Protein AF-A0AAW1UHU2-F1 (afdb_monomer)

Secondary structure (DSSP, 8-state):
--THHHHHHHHHHHHHT-HHHHHHHHTS------PPPPP----HHHHHHHHSS-HHHHHHHHHHH-PPP--TTTPPPHHHHHHHHHHHHHS---HHHHHHHHT--HHHHHHHHHSSS--EEEEEEE-TTS-EEEEEEEEETTS-HHHHHHT-HHHHHHT-

pLDDT: mean 70.62, std 12.36, range [39.56, 88.06]

Radius of gyration: 25.82 Å; Cα contacts (8 Å, |Δi|>4): 142; chains: 1; bounding box: 53×72×47 Å

Mean predicted aligned error: 16.35 Å

Nearest PDB structures (foldseek):
  5jbr-assembly1_B  TM=4.556E-01  e=3.432E-01  Beutenbergia cavernae DSM 12333
  6t1f-assembly2_D  TM=7.755E-01  e=2.979E+00  Caulobacter vibrioides NA1000
  4ds4-assembly1_A  TM=5.251E-01  e=2.343E+00  Geobacillus kaustophilus HTA426
  1e0e-assembly1_B  TM=7.636E-01  e=6.122E+00  Human immunodeficiency virus type 2 (ISOLATE ROD)

Foldseek 3Di:
DPVVPVVVVVVVVVVVPDPVVVVVVVPPPPPPDDDAFDFPDCDQVCCCVQLVDGPVVLVVCLVPQHDADDCPPNDQGSSNLSSLQSNCVVDVDQLCVSCVNGRHDSVSSVCSNLPRDQDWDKDWDADPVRHTPDIDRPHGPVDDVVNVLVPDPVVVVVVD

Structure (mmCIF, N/CA/C/O backbone):
data_AF-A0AAW1UHU2-F1
#
_entry.id   AF-A0AAW1UHU2-F1
#
loop_
_atom_site.group_PDB
_atom_site.id
_atom_site.type_symbol
_atom_site.label_atom_id
_atom_site.label_alt_id
_atom_site.label_comp_id
_atom_site.label_asym_id
_atom_site.label_entity_id
_atom_site.label_seq_id
_atom_site.pdbx_PDB_ins_code
_atom_site.Cartn_x
_atom_site.Cartn_y
_atom_site.Cartn_z
_atom_site.occupancy
_atom_site.B_iso_or_equiv
_atom_site.auth_seq_id
_atom_site.auth_comp_id
_atom_site.auth_asym_id
_atom_site.auth_atom_id
_atom_site.pdbx_PDB_model_num
ATOM 1 N N . MET A 1 1 ? 29.356 -55.570 1.884 1.00 47.16 1 MET A N 1
ATOM 2 C CA . MET A 1 1 ? 28.662 -54.279 1.672 1.00 47.16 1 MET A CA 1
ATOM 3 C C . MET A 1 1 ? 28.225 -54.099 0.204 1.00 47.16 1 MET A C 1
ATOM 5 O O . MET A 1 1 ? 28.347 -53.013 -0.331 1.00 47.16 1 MET A O 1
ATOM 9 N N . VAL A 1 2 ? 27.729 -55.156 -0.465 1.00 50.19 2 VAL A N 1
ATOM 10 C CA . VAL A 1 2 ? 27.408 -55.129 -1.918 1.00 50.19 2 VAL A CA 1
ATOM 11 C C . VAL A 1 2 ? 25.948 -55.527 -2.211 1.00 50.19 2 VAL A C 1
ATOM 13 O O . VAL A 1 2 ? 25.453 -55.308 -3.306 1.00 50.19 2 VAL A O 1
ATOM 16 N N . TRP A 1 3 ? 25.202 -56.015 -1.215 1.00 39.56 3 TRP A N 1
ATOM 17 C CA . TRP A 1 3 ? 23.816 -56.466 -1.405 1.00 39.56 3 TRP A CA 1
ATOM 18 C C . TRP A 1 3 ? 22.757 -55.352 -1.329 1.00 39.56 3 TRP A C 1
ATOM 20 O O . TRP A 1 3 ? 21.662 -55.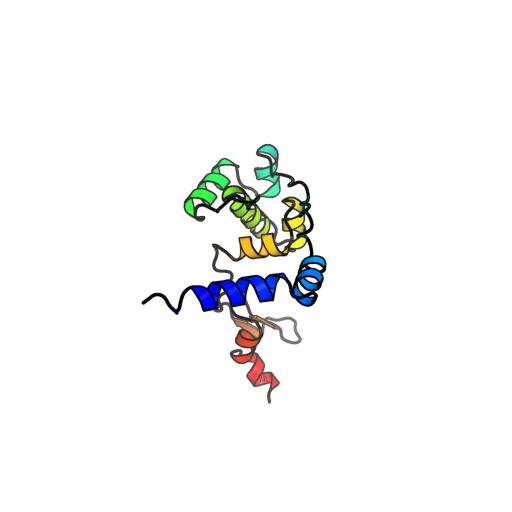539 -1.828 1.00 39.56 3 TRP A O 1
ATOM 30 N N . GLY A 1 4 ? 23.077 -54.165 -0.797 1.00 43.50 4 GLY A N 1
ATOM 31 C CA . GLY A 1 4 ? 22.108 -53.058 -0.695 1.00 43.50 4 GLY A CA 1
ATOM 32 C C . GLY A 1 4 ? 21.913 -52.233 -1.974 1.00 43.50 4 GLY A C 1
ATOM 33 O O . GLY A 1 4 ? 21.002 -51.414 -2.040 1.00 43.50 4 GLY A O 1
ATOM 34 N N . MET A 1 5 ? 22.769 -52.410 -2.987 1.00 47.94 5 MET A N 1
ATOM 35 C CA . MET A 1 5 ? 22.758 -51.572 -4.194 1.00 47.94 5 MET A CA 1
ATOM 36 C C . MET A 1 5 ? 21.889 -52.157 -5.320 1.00 47.94 5 MET A C 1
ATOM 38 O O . MET A 1 5 ? 21.384 -51.398 -6.145 1.00 47.94 5 MET A O 1
ATOM 42 N N . LEU A 1 6 ? 21.652 -53.478 -5.332 1.00 49.06 6 LEU A N 1
ATOM 43 C CA . LEU A 1 6 ? 20.744 -54.108 -6.301 1.00 49.06 6 LEU A CA 1
ATOM 44 C C . LEU A 1 6 ? 19.263 -53.889 -5.953 1.00 49.06 6 LEU A C 1
ATOM 46 O O . LEU A 1 6 ? 18.473 -53.629 -6.859 1.00 49.06 6 LEU A O 1
ATOM 50 N N . ASP A 1 7 ? 18.896 -53.893 -4.669 1.00 49.94 7 ASP A N 1
ATOM 51 C CA . ASP A 1 7 ? 17.499 -53.692 -4.247 1.00 49.94 7 ASP A CA 1
ATOM 52 C C . ASP A 1 7 ? 16.994 -52.277 -4.573 1.00 49.94 7 ASP A C 1
ATOM 54 O O . ASP A 1 7 ? 15.846 -52.087 -4.978 1.00 49.94 7 ASP A O 1
ATOM 58 N N . PHE A 1 8 ? 17.876 -51.275 -4.494 1.00 50.81 8 PHE A N 1
ATOM 59 C CA . PHE A 1 8 ? 17.541 -49.895 -4.851 1.00 50.81 8 PHE A CA 1
ATOM 60 C C . PHE A 1 8 ? 17.346 -49.714 -6.365 1.00 50.81 8 PHE A C 1
ATOM 62 O O . PHE A 1 8 ? 16.473 -48.958 -6.796 1.00 50.81 8 PHE A O 1
ATOM 69 N N . PHE A 1 9 ? 18.122 -50.428 -7.186 1.00 48.91 9 PHE A N 1
ATOM 70 C CA . PHE A 1 9 ? 18.028 -50.342 -8.646 1.00 48.91 9 PHE A CA 1
ATOM 71 C C . PHE A 1 9 ? 16.779 -51.056 -9.192 1.00 48.91 9 PHE A C 1
ATOM 73 O O . PHE A 1 9 ? 16.143 -50.557 -10.128 1.00 48.91 9 PHE A O 1
ATOM 80 N N . LEU A 1 10 ? 16.376 -52.175 -8.577 1.00 51.09 10 LEU A N 1
ATOM 81 C CA . LEU A 1 10 ? 15.153 -52.902 -8.939 1.00 51.09 10 LEU A CA 1
ATOM 82 C C . LEU A 1 10 ? 13.877 -52.148 -8.518 1.00 51.09 10 LEU A C 1
ATOM 84 O O . LEU A 1 10 ? 12.897 -52.111 -9.266 1.00 51.09 10 LEU A O 1
ATOM 88 N N . ALA A 1 11 ? 13.893 -51.481 -7.359 1.00 52.06 11 ALA A N 1
ATOM 89 C CA . ALA A 1 11 ? 12.777 -50.648 -6.906 1.00 52.06 11 ALA A CA 1
ATOM 90 C C . ALA A 1 11 ? 12.566 -49.410 -7.802 1.00 52.06 11 ALA A C 1
ATOM 92 O O . ALA A 1 11 ? 11.432 -49.004 -8.058 1.00 52.06 11 ALA A O 1
ATOM 93 N N . PHE A 1 12 ? 13.647 -48.828 -8.334 1.00 44.16 12 PHE A N 1
ATOM 94 C CA . PHE A 1 12 ? 13.555 -47.642 -9.194 1.00 44.16 12 PHE A CA 1
ATOM 95 C C . PHE A 1 12 ? 13.056 -47.974 -10.609 1.00 44.16 12 PHE A C 1
ATOM 97 O O . PHE A 1 12 ? 12.266 -47.227 -11.189 1.00 44.16 12 PHE A O 1
ATOM 104 N N . THR A 1 13 ? 13.466 -49.120 -11.159 1.00 50.81 13 THR A N 1
ATOM 105 C CA . THR A 1 13 ? 13.030 -49.571 -12.493 1.00 50.81 13 THR A CA 1
ATOM 106 C C . THR A 1 13 ? 11.594 -50.100 -12.502 1.00 50.81 13 THR A C 1
ATOM 108 O O . THR A 1 13 ? 10.862 -49.840 -13.456 1.00 50.81 13 THR A O 1
ATOM 111 N N . THR A 1 14 ? 11.136 -50.755 -11.431 1.00 49.94 14 THR A N 1
ATOM 112 C CA . THR A 1 14 ? 9.736 -51.214 -11.319 1.00 49.94 14 THR A CA 1
ATOM 113 C C . THR A 1 14 ? 8.740 -50.067 -11.109 1.00 49.94 14 THR A C 1
ATOM 115 O O . THR A 1 14 ? 7.617 -50.138 -11.607 1.00 49.94 14 THR A O 1
ATOM 118 N N . CYS A 1 15 ? 9.147 -48.968 -10.462 1.00 47.59 15 CYS A N 1
ATOM 119 C CA . CYS A 1 15 ? 8.292 -47.790 -10.280 1.00 47.59 15 CYS A CA 1
ATOM 120 C C . CYS A 1 15 ? 8.061 -47.025 -11.603 1.00 47.59 15 CYS A C 1
ATOM 122 O O . CYS A 1 15 ? 6.929 -46.642 -11.912 1.00 47.59 15 CYS A O 1
ATOM 124 N N . LEU A 1 16 ? 9.107 -46.891 -12.432 1.00 50.62 16 LEU A N 1
ATOM 125 C CA . LEU A 1 16 ? 9.053 -46.231 -13.749 1.00 50.62 16 LEU A CA 1
ATOM 126 C C . LEU A 1 16 ? 8.300 -47.030 -14.826 1.00 50.62 16 LEU A C 1
ATOM 128 O O . LEU A 1 16 ? 7.832 -46.441 -15.797 1.00 50.62 16 LEU A O 1
ATOM 132 N N . LEU A 1 17 ? 8.164 -48.349 -14.661 1.00 52.78 17 LEU A N 1
ATOM 133 C CA . LEU A 1 17 ? 7.419 -49.224 -15.576 1.00 52.78 17 LEU A CA 1
ATOM 134 C C . LEU A 1 17 ? 5.968 -49.472 -15.133 1.00 52.78 17 LEU A C 1
ATOM 136 O O . LEU A 1 17 ? 5.234 -50.195 -15.809 1.00 52.78 17 LEU A O 1
ATOM 140 N N . SER A 1 18 ? 5.526 -48.873 -14.021 1.00 50.44 18 SER A N 1
ATOM 141 C CA . SER A 1 18 ? 4.130 -48.977 -13.607 1.00 50.44 18 SER A CA 1
ATOM 142 C C . SER A 1 18 ? 3.240 -48.107 -14.516 1.00 50.44 18 SER A C 1
ATOM 144 O O . SER A 1 18 ? 3.513 -46.915 -14.697 1.00 50.44 18 SER A O 1
ATOM 146 N N . PRO A 1 19 ? 2.138 -48.643 -15.077 1.00 55.06 19 PRO A N 1
ATOM 147 C CA . PRO A 1 19 ? 1.232 -47.864 -15.927 1.00 55.06 19 PRO A CA 1
ATOM 148 C C . PRO A 1 19 ? 0.598 -46.679 -15.180 1.00 55.06 19 PRO A C 1
ATOM 150 O O . PRO A 1 19 ? 0.159 -45.720 -15.802 1.00 55.06 19 PRO A O 1
ATOM 153 N N . GLN A 1 20 ? 0.607 -46.694 -13.844 1.00 53.00 20 GLN A N 1
ATOM 154 C CA . GLN A 1 20 ? 0.144 -45.581 -13.014 1.00 53.00 20 GLN A CA 1
ATOM 155 C C . GLN A 1 20 ? 1.095 -44.369 -13.050 1.00 53.00 20 GLN A C 1
ATOM 157 O O . GLN A 1 20 ? 0.623 -43.232 -13.000 1.00 53.00 20 GLN A O 1
ATOM 162 N N . PHE A 1 21 ? 2.411 -44.572 -13.193 1.00 44.72 21 PHE A N 1
ATOM 163 C CA . PHE A 1 21 ? 3.385 -43.472 -13.244 1.00 44.72 21 PHE A CA 1
ATOM 164 C C . PHE A 1 21 ? 3.331 -42.708 -14.576 1.00 44.72 21 PHE A C 1
ATOM 166 O O . PHE A 1 21 ? 3.429 -41.481 -14.596 1.00 44.72 21 PHE A O 1
ATOM 173 N N . VAL A 1 22 ? 3.096 -43.421 -15.684 1.00 50.59 22 VAL A N 1
ATOM 174 C CA . VAL A 1 22 ? 2.908 -42.814 -17.015 1.00 50.59 22 VAL A CA 1
ATOM 175 C C . VAL A 1 22 ? 1.641 -41.955 -17.048 1.00 50.59 22 VAL A C 1
ATOM 177 O O . VAL A 1 22 ? 1.663 -40.843 -17.574 1.00 50.59 22 VAL A O 1
ATOM 180 N N . VAL A 1 23 ? 0.557 -42.421 -16.420 1.00 52.34 23 VAL A N 1
ATOM 181 C CA . VAL A 1 23 ? -0.702 -41.667 -16.337 1.00 52.34 23 VAL A CA 1
ATOM 182 C C . VAL A 1 23 ? -0.536 -40.418 -15.463 1.00 52.34 23 VAL A C 1
ATOM 184 O O . VAL A 1 23 ? -0.960 -39.338 -15.865 1.00 52.34 23 VAL A O 1
AT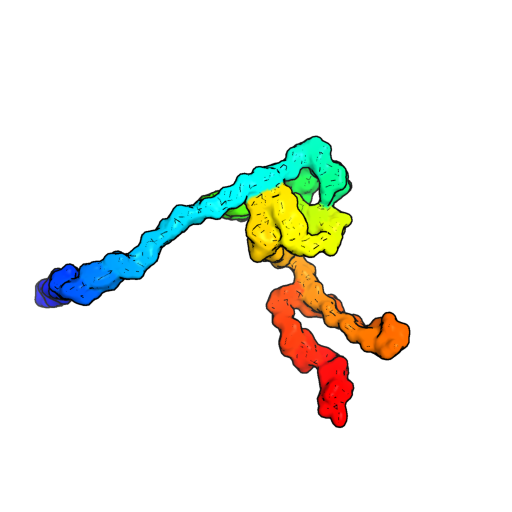OM 187 N N . LEU A 1 24 ? 0.149 -40.507 -14.317 1.00 46.22 24 LEU A N 1
ATOM 188 C CA . LEU A 1 24 ? 0.392 -39.343 -13.451 1.00 46.22 24 LEU A CA 1
ATOM 189 C C . LEU A 1 24 ? 1.241 -38.251 -14.122 1.00 46.22 24 LEU A C 1
ATOM 191 O O . LEU A 1 24 ? 0.946 -37.067 -13.954 1.00 46.22 24 LEU A O 1
ATOM 195 N N . ALA A 1 25 ? 2.252 -38.621 -14.915 1.00 52.03 25 ALA A N 1
ATOM 196 C CA . ALA A 1 25 ? 3.046 -37.653 -15.675 1.00 52.03 25 ALA A CA 1
ATOM 197 C C . ALA A 1 25 ? 2.210 -36.921 -16.743 1.00 52.03 25 ALA A C 1
ATOM 199 O O . ALA A 1 25 ? 2.413 -35.729 -16.976 1.00 52.03 25 ALA A O 1
ATOM 200 N N . GLN A 1 26 ? 1.231 -37.602 -17.346 1.00 54.56 26 GLN A N 1
ATOM 201 C CA . GLN A 1 26 ? 0.337 -37.033 -18.361 1.00 54.56 26 GLN A CA 1
ATOM 202 C C . GLN A 1 26 ? -0.652 -36.001 -17.785 1.00 54.56 26 GLN A C 1
ATOM 204 O O . GLN A 1 26 ? -1.124 -35.127 -18.511 1.00 54.56 26 GLN A O 1
ATOM 209 N N . PHE A 1 27 ? -0.913 -36.062 -16.475 1.00 52.19 27 PHE A N 1
ATOM 210 C CA . PHE A 1 27 ? -1.745 -35.110 -15.734 1.00 52.19 27 PHE A CA 1
ATOM 211 C C . PHE A 1 27 ? -0.945 -34.065 -14.945 1.00 52.19 27 PH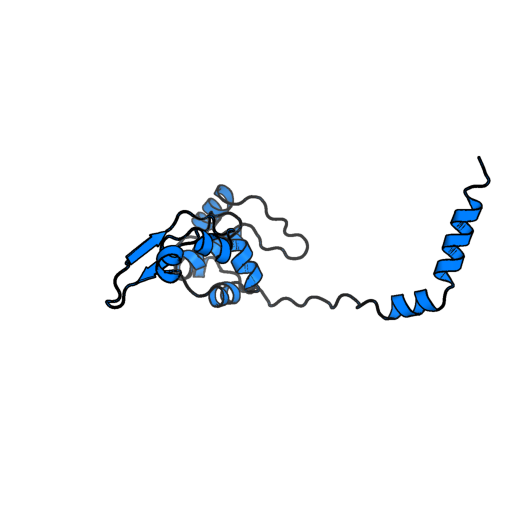E A C 1
ATOM 213 O O . PHE A 1 27 ? -1.548 -33.273 -14.216 1.00 52.19 27 PHE A O 1
ATOM 220 N N . MET A 1 28 ? 0.388 -33.997 -15.078 1.00 52.38 28 MET A N 1
ATOM 221 C CA . MET A 1 28 ? 1.113 -32.842 -14.547 1.00 52.38 28 MET A CA 1
ATOM 222 C C . MET A 1 28 ? 0.686 -31.602 -15.340 1.00 52.38 28 MET A C 1
ATOM 224 O O . MET A 1 28 ? 0.925 -31.547 -16.549 1.00 52.38 28 MET A O 1
ATOM 228 N N . PRO A 1 29 ? 0.082 -30.579 -14.704 1.00 59.81 29 PRO A N 1
ATOM 229 C CA . PRO A 1 29 ? -0.216 -29.344 -15.401 1.00 59.81 29 PRO A CA 1
ATOM 230 C C . PRO A 1 29 ? 1.113 -28.741 -15.854 1.00 59.81 29 PRO A C 1
ATOM 232 O O . PRO A 1 29 ? 1.898 -28.244 -15.040 1.00 59.81 29 PRO A O 1
ATOM 235 N N . ILE A 1 30 ? 1.374 -28.795 -17.163 1.00 66.06 30 ILE A N 1
ATOM 236 C CA . ILE A 1 30 ? 2.457 -28.045 -17.796 1.00 66.06 30 ILE A CA 1
ATOM 237 C C . ILE A 1 30 ? 2.289 -26.607 -17.313 1.00 66.06 30 ILE A C 1
ATOM 239 O O . ILE A 1 30 ? 1.221 -26.017 -17.501 1.00 66.06 30 ILE A O 1
AT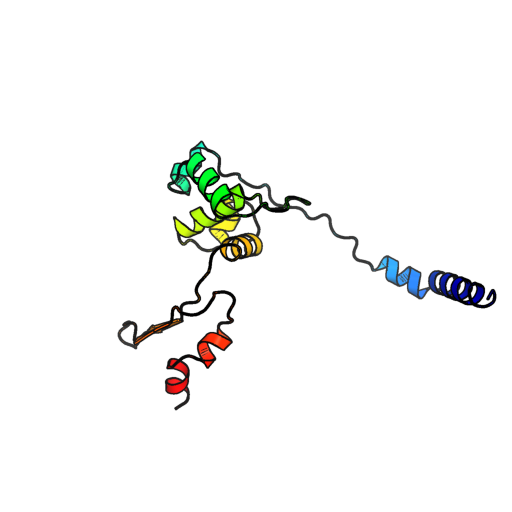OM 243 N N . ARG A 1 31 ? 3.306 -26.064 -16.623 1.00 53.44 31 ARG A N 1
ATOM 244 C CA . ARG A 1 31 ? 3.265 -24.690 -16.106 1.00 53.44 31 ARG A CA 1
ATOM 245 C C . ARG A 1 31 ? 2.919 -23.769 -17.269 1.00 53.44 31 ARG A C 1
ATOM 247 O O . ARG A 1 31 ? 3.753 -23.523 -18.136 1.00 53.44 31 ARG A O 1
ATOM 254 N N . GLN A 1 32 ? 1.685 -23.275 -17.268 1.00 63.66 32 GLN A N 1
ATOM 255 C CA . GLN A 1 32 ? 1.211 -22.330 -18.265 1.00 63.66 32 GLN A CA 1
ATOM 256 C C . GLN A 1 32 ? 2.176 -21.147 -18.298 1.00 63.66 32 GLN A C 1
ATOM 258 O O . GLN A 1 32 ? 2.604 -20.645 -17.248 1.00 63.66 32 GLN A O 1
ATOM 263 N N . ARG A 1 33 ? 2.563 -20.725 -19.506 1.00 60.22 33 ARG A N 1
ATOM 264 C CA . ARG A 1 33 ? 3.459 -19.582 -19.677 1.00 60.22 33 ARG A CA 1
ATOM 265 C C . ARG A 1 33 ? 2.789 -18.374 -19.036 1.00 60.22 33 ARG A C 1
ATOM 267 O O . ARG A 1 33 ? 1.706 -17.962 -19.436 1.00 60.22 33 ARG A O 1
ATOM 274 N N . LYS A 1 34 ? 3.430 -17.818 -18.013 1.00 61.53 34 LYS A N 1
ATOM 275 C CA . LYS A 1 34 ? 2.877 -16.693 -17.268 1.00 61.53 34 LYS A CA 1
ATOM 276 C C . LYS A 1 34 ? 2.982 -15.434 -18.123 1.00 61.53 34 LYS A C 1
ATOM 278 O O . LYS A 1 34 ? 4.079 -14.923 -18.341 1.00 61.53 34 LYS A O 1
ATOM 283 N N . ILE A 1 35 ? 1.846 -14.980 -18.640 1.00 64.81 35 ILE A N 1
ATOM 284 C CA . ILE A 1 35 ? 1.736 -13.734 -19.397 1.00 64.81 35 ILE A CA 1
ATOM 285 C C . ILE A 1 35 ? 1.570 -12.607 -18.381 1.00 64.81 35 ILE A C 1
ATOM 287 O O . ILE A 1 35 ? 0.667 -12.637 -17.546 1.00 64.81 35 ILE A O 1
ATOM 291 N N . TYR A 1 36 ? 2.479 -11.640 -18.420 1.00 63.41 36 TYR A N 1
ATOM 292 C CA . TYR A 1 36 ? 2.406 -10.443 -17.595 1.00 63.41 36 TYR A CA 1
ATOM 293 C C . TYR A 1 36 ? 1.932 -9.281 -18.455 1.00 63.41 36 TYR A C 1
ATOM 295 O O . TYR A 1 36 ? 2.365 -9.148 -19.600 1.00 63.41 36 TYR A O 1
ATOM 303 N N . SER A 1 37 ? 1.078 -8.428 -17.894 1.00 64.12 37 SER A N 1
ATOM 304 C CA . SER A 1 37 ? 0.773 -7.140 -18.509 1.00 64.12 37 SER A CA 1
ATOM 305 C C . SER A 1 37 ? 2.052 -6.319 -18.665 1.00 64.12 37 SER A C 1
ATOM 307 O O . SER A 1 37 ? 2.962 -6.396 -17.833 1.00 64.12 37 SER A O 1
ATOM 309 N N . VAL A 1 38 ? 2.115 -5.530 -19.737 1.00 70.75 38 VAL A N 1
ATOM 310 C CA . VAL A 1 38 ? 3.208 -4.579 -19.948 1.00 70.75 38 VAL A CA 1
ATOM 311 C C . VAL A 1 38 ? 3.198 -3.579 -18.794 1.00 70.75 38 VAL A C 1
ATOM 313 O O . VAL A 1 38 ? 2.159 -3.004 -18.474 1.00 70.75 38 VAL A O 1
ATOM 316 N N . ARG A 1 39 ? 4.354 -3.393 -18.148 1.00 66.75 39 ARG A N 1
ATOM 317 C CA . ARG A 1 39 ? 4.511 -2.376 -17.107 1.00 66.75 39 ARG A CA 1
ATOM 318 C C . ARG A 1 39 ? 4.596 -1.011 -17.773 1.00 66.75 39 ARG A C 1
ATOM 320 O O . ARG A 1 39 ? 5.551 -0.746 -18.499 1.00 66.75 39 ARG A O 1
ATOM 327 N N . SER A 1 40 ? 3.626 -0.150 -17.506 1.00 64.56 40 SER A N 1
ATOM 328 C CA . SER A 1 40 ? 3.756 1.284 -17.741 1.00 64.56 40 SER A CA 1
ATOM 329 C C . SER A 1 40 ? 4.712 1.841 -16.689 1.00 64.56 40 SER A C 1
ATOM 331 O O . SER A 1 40 ? 4.355 1.979 -15.522 1.00 64.56 40 SER A O 1
ATOM 333 N N . GLY A 1 41 ? 5.965 2.073 -17.081 1.00 61.41 41 GLY A N 1
ATOM 334 C CA . GLY A 1 41 ? 6.943 2.716 -16.208 1.00 61.41 41 GLY A CA 1
ATOM 335 C C . GLY A 1 41 ? 6.516 4.147 -15.893 1.00 61.41 41 GLY A C 1
ATOM 336 O O . GLY A 1 41 ? 6.012 4.853 -16.771 1.00 61.41 41 GLY A O 1
ATOM 337 N N . ILE A 1 42 ? 6.717 4.582 -14.649 1.00 65.38 42 ILE A N 1
ATOM 338 C CA . ILE A 1 42 ? 6.672 6.008 -14.336 1.00 65.38 42 ILE A CA 1
ATOM 339 C C . ILE A 1 42 ? 7.930 6.609 -14.964 1.00 65.38 42 ILE A C 1
ATOM 341 O O . ILE A 1 42 ? 9.047 6.336 -14.534 1.00 65.38 42 ILE A O 1
ATOM 345 N N . ASN A 1 43 ? 7.754 7.360 -16.049 1.00 63.81 43 ASN A N 1
ATOM 346 C CA . ASN A 1 43 ? 8.861 8.070 -16.676 1.00 63.81 43 ASN A CA 1
ATOM 347 C C . ASN A 1 43 ? 9.233 9.294 -15.836 1.00 63.81 43 ASN A C 1
ATOM 349 O O . ASN A 1 43 ? 8.381 9.888 -15.181 1.00 63.81 43 ASN A O 1
ATOM 353 N N . GLU A 1 44 ? 10.491 9.717 -15.942 1.00 59.72 44 GLU A N 1
ATOM 354 C CA . GLU A 1 44 ? 11.054 10.900 -15.271 1.00 59.72 44 GLU A CA 1
ATOM 355 C C . GLU A 1 44 ? 10.165 12.148 -15.407 1.00 59.72 44 GLU A C 1
ATOM 357 O O . GLU A 1 44 ? 9.968 12.886 -14.449 1.00 59.72 44 GLU A O 1
ATOM 362 N N . ARG A 1 45 ? 9.538 12.309 -16.581 1.00 56.06 45 ARG A N 1
ATOM 363 C CA . ARG A 1 45 ? 8.627 13.412 -16.924 1.00 56.06 45 ARG A CA 1
ATOM 364 C C . ARG A 1 45 ? 7.306 13.421 -16.148 1.00 56.06 45 ARG A C 1
ATOM 366 O O . ARG A 1 45 ? 6.706 14.477 -16.021 1.00 56.06 45 ARG A O 1
ATOM 373 N N . ASN A 1 46 ? 6.877 12.277 -15.616 1.00 67.00 46 ASN A N 1
ATOM 374 C CA . ASN A 1 46 ? 5.605 12.135 -14.905 1.00 67.00 46 ASN A CA 1
ATOM 375 C C . ASN A 1 46 ? 5.810 11.878 -13.400 1.00 67.00 46 ASN A C 1
ATOM 377 O O . ASN A 1 46 ? 4.828 11.739 -12.675 1.00 67.00 46 ASN A O 1
ATOM 381 N N . CYS A 1 47 ? 7.058 11.779 -12.915 1.00 63.97 47 CYS A N 1
ATOM 382 C CA . CYS A 1 47 ? 7.347 11.570 -11.490 1.00 63.97 47 CYS A CA 1
ATOM 383 C C . CYS A 1 47 ? 6.819 12.722 -10.633 1.00 63.97 47 CYS A C 1
ATOM 385 O O . CYS A 1 47 ? 6.173 12.476 -9.618 1.00 63.97 47 CYS A O 1
ATOM 387 N N . GLU A 1 48 ? 7.047 13.968 -11.047 1.00 69.69 48 GLU A N 1
ATOM 388 C CA . GLU A 1 48 ? 6.596 15.121 -10.263 1.00 69.69 48 GLU A CA 1
ATOM 389 C C . GLU A 1 48 ? 5.070 15.239 -10.246 1.00 69.69 48 GLU A C 1
ATOM 391 O O . GLU A 1 48 ? 4.488 15.503 -9.198 1.00 69.69 48 GLU A O 1
ATOM 396 N N . GLU A 1 49 ? 4.412 14.941 -11.367 1.00 70.44 49 GLU A N 1
ATOM 397 C CA . GLU A 1 49 ? 2.952 14.980 -11.479 1.00 70.44 49 GLU A CA 1
ATOM 398 C C . GLU A 1 49 ? 2.271 13.853 -10.680 1.00 70.44 49 GLU A C 1
ATOM 400 O O . GLU A 1 49 ? 1.250 14.078 -10.036 1.00 70.44 49 GLU A O 1
ATOM 405 N N . LEU A 1 50 ? 2.844 12.641 -10.679 1.00 70.19 50 LEU A N 1
ATOM 406 C CA . LEU A 1 50 ? 2.223 11.449 -10.082 1.00 70.19 50 LEU A CA 1
ATOM 407 C C . LEU A 1 50 ? 2.676 11.138 -8.651 1.00 70.19 50 LEU A C 1
ATOM 409 O O . LEU A 1 50 ? 1.950 10.468 -7.920 1.00 70.19 50 LEU A O 1
ATOM 413 N N . LEU A 1 51 ? 3.890 11.535 -8.269 1.00 73.25 51 LEU A N 1
ATOM 414 C CA . LEU A 1 51 ? 4.497 11.212 -6.970 1.00 73.25 51 LEU A CA 1
ATOM 415 C C . LEU A 1 51 ? 4.775 12.462 -6.129 1.00 73.25 51 LEU A C 1
ATOM 417 O O . LEU A 1 51 ? 5.185 12.325 -4.977 1.00 73.25 51 LEU A O 1
ATOM 421 N N . ARG A 1 52 ? 4.592 13.669 -6.691 1.00 74.69 52 ARG A N 1
ATOM 422 C CA . ARG A 1 52 ? 4.964 14.956 -6.069 1.00 74.69 52 ARG A CA 1
ATOM 423 C C . ARG A 1 52 ? 6.442 15.026 -5.663 1.00 74.69 52 ARG A C 1
ATOM 425 O O . ARG A 1 52 ? 6.808 15.774 -4.762 1.00 74.69 52 ARG A O 1
ATOM 432 N N . CYS A 1 53 ? 7.286 14.208 -6.289 1.00 74.12 53 CYS A N 1
ATOM 433 C CA . CYS A 1 53 ? 8.700 14.052 -5.969 1.00 74.12 53 CYS A CA 1
ATOM 434 C C . CYS A 1 53 ? 9.517 13.947 -7.257 1.00 74.12 53 CYS A C 1
ATOM 436 O O . CYS A 1 53 ? 9.099 13.298 -8.218 1.00 74.12 53 CYS A O 1
ATOM 438 N N . ASN A 1 54 ? 10.714 14.532 -7.250 1.00 82.56 54 ASN A N 1
ATOM 439 C CA . ASN A 1 54 ? 11.659 14.391 -8.350 1.00 82.56 54 ASN A CA 1
ATOM 440 C C . ASN A 1 54 ? 12.206 12.951 -8.399 1.00 82.56 54 ASN A C 1
ATOM 442 O O . ASN A 1 54 ? 12.432 12.314 -7.368 1.00 82.56 54 ASN A O 1
ATOM 446 N N . SER A 1 55 ? 12.463 12.455 -9.607 1.00 80.56 55 SER A N 1
ATOM 447 C CA . SER A 1 55 ? 13.150 11.193 -9.896 1.00 80.56 55 SER A CA 1
ATOM 448 C C . SER A 1 55 ? 14.391 10.933 -9.025 1.00 80.56 55 SER A C 1
ATOM 450 O O . SER A 1 55 ? 14.509 9.849 -8.455 1.00 80.56 55 SER A O 1
ATOM 452 N N . GLY A 1 56 ? 15.260 11.932 -8.833 1.00 81.12 56 GLY A N 1
ATOM 453 C CA . GLY A 1 56 ? 16.459 11.799 -7.997 1.00 81.12 56 GLY A CA 1
ATOM 454 C C . GLY A 1 56 ? 16.148 11.592 -6.510 1.00 81.12 56 GLY A C 1
ATOM 455 O O . GLY A 1 56 ? 16.844 10.846 -5.823 1.00 81.12 56 GLY A O 1
ATOM 456 N N . SER A 1 57 ? 15.059 12.183 -6.008 1.00 82.88 57 SER A N 1
ATOM 457 C CA . SER A 1 57 ? 14.580 11.941 -4.641 1.00 82.88 57 SER A CA 1
ATOM 458 C C . SER A 1 57 ? 14.031 10.524 -4.490 1.00 82.88 57 SER A C 1
ATOM 460 O O . SER A 1 57 ? 14.266 9.888 -3.466 1.00 82.88 57 SER A O 1
ATOM 462 N N . VAL A 1 58 ? 13.350 9.999 -5.513 1.00 83.00 58 VAL A N 1
ATOM 463 C CA . VAL A 1 58 ? 12.861 8.610 -5.524 1.00 83.00 58 VAL A CA 1
ATOM 464 C C . VAL A 1 58 ? 14.029 7.625 -5.460 1.00 83.00 58 VAL A C 1
ATOM 466 O O . VAL A 1 58 ? 13.971 6.675 -4.680 1.00 83.00 58 VAL A O 1
ATOM 469 N N . ASP A 1 59 ? 15.102 7.860 -6.218 1.00 85.56 59 ASP A N 1
ATOM 470 C CA . ASP A 1 59 ? 16.305 7.019 -6.176 1.00 85.56 59 ASP A CA 1
ATOM 471 C C . ASP A 1 59 ? 17.009 7.069 -4.821 1.00 85.56 59 ASP A C 1
ATOM 473 O O . ASP A 1 59 ? 17.388 6.024 -4.286 1.00 85.56 59 ASP A O 1
ATOM 477 N N . PHE A 1 60 ? 17.138 8.267 -4.243 1.00 83.94 60 PHE A N 1
ATOM 478 C CA . PHE A 1 60 ? 17.706 8.448 -2.911 1.00 83.94 60 PHE A CA 1
ATOM 479 C C . PHE A 1 60 ? 16.897 7.691 -1.851 1.00 83.94 60 PHE A C 1
ATOM 481 O O . PHE A 1 60 ? 17.455 6.905 -1.086 1.00 83.94 60 PHE A O 1
ATOM 488 N N . LEU A 1 61 ? 15.572 7.86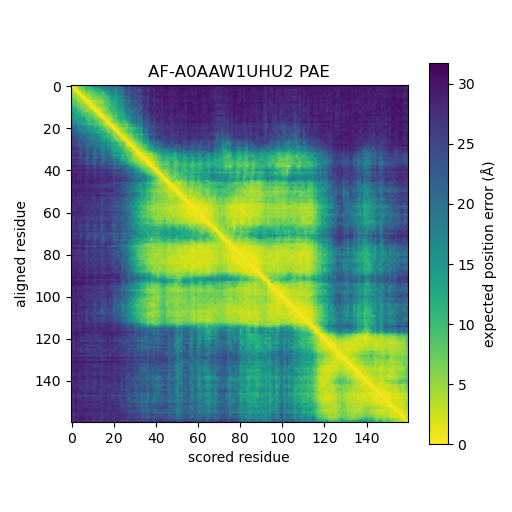7 -1.837 1.00 80.19 61 LEU A N 1
ATOM 489 C CA . LEU A 1 61 ? 14.684 7.173 -0.904 1.00 80.19 61 LEU A CA 1
ATOM 490 C C . LEU A 1 61 ? 14.725 5.657 -1.116 1.00 80.19 61 LEU A C 1
ATOM 492 O O . LEU A 1 61 ? 14.759 4.901 -0.146 1.00 80.19 61 LEU A O 1
ATOM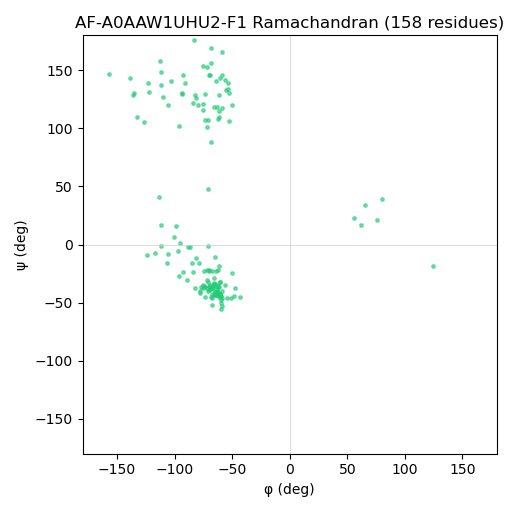 496 N N . ALA A 1 62 ? 14.752 5.201 -2.370 1.00 83.19 62 ALA A N 1
ATOM 497 C CA . ALA A 1 62 ? 14.881 3.788 -2.692 1.00 83.19 62 ALA A CA 1
ATOM 498 C C . ALA A 1 62 ? 16.176 3.223 -2.102 1.00 83.19 62 ALA A C 1
ATOM 500 O O . ALA A 1 62 ? 16.117 2.238 -1.372 1.00 83.19 62 ALA A O 1
ATOM 501 N N . ALA A 1 63 ? 17.322 3.851 -2.371 1.00 82.00 63 ALA A N 1
ATOM 502 C CA . ALA A 1 63 ? 18.618 3.408 -1.862 1.00 82.00 63 ALA A CA 1
ATOM 503 C C . ALA A 1 63 ? 18.706 3.436 -0.327 1.00 82.00 63 ALA A C 1
ATOM 505 O O . ALA A 1 63 ? 19.338 2.556 0.252 1.00 82.00 63 ALA A O 1
ATOM 506 N N . GLN A 1 64 ? 18.060 4.411 0.316 1.00 80.06 64 GLN A N 1
ATOM 507 C CA . GLN A 1 64 ? 18.112 4.594 1.764 1.00 80.06 64 GLN A CA 1
ATOM 508 C C . GLN A 1 64 ? 17.214 3.616 2.535 1.00 80.06 64 GLN A C 1
ATOM 510 O O . GLN A 1 64 ? 17.603 3.140 3.599 1.00 80.06 64 GLN A O 1
ATOM 515 N N . PHE A 1 65 ? 16.004 3.341 2.035 1.00 75.25 65 PHE A N 1
ATOM 516 C CA . PHE A 1 65 ? 14.978 2.605 2.787 1.00 75.25 65 PHE A CA 1
ATOM 517 C C . PHE A 1 65 ? 14.748 1.167 2.311 1.00 75.25 65 PHE A C 1
ATOM 519 O O . PHE A 1 65 ? 14.116 0.393 3.029 1.00 75.25 65 PHE A O 1
ATOM 526 N N . LEU A 1 66 ? 15.216 0.790 1.116 1.00 80.38 66 LEU A N 1
ATOM 527 C CA . LEU A 1 66 ? 14.941 -0.523 0.533 1.00 80.38 66 LEU A CA 1
ATOM 528 C C . LEU A 1 66 ? 16.230 -1.290 0.220 1.00 80.38 66 LEU A C 1
ATOM 530 O O . LEU A 1 66 ? 17.126 -0.810 -0.472 1.00 80.38 66 LEU A O 1
ATOM 534 N N . GLU A 1 67 ? 16.281 -2.548 0.651 1.00 78.19 67 GLU A N 1
ATOM 535 C CA . GLU A 1 67 ? 17.368 -3.473 0.318 1.00 78.19 67 GLU A CA 1
ATOM 536 C C . GLU A 1 67 ? 17.357 -3.863 -1.175 1.00 78.19 67 GLU A C 1
ATOM 538 O O . GLU A 1 67 ? 16.435 -3.538 -1.933 1.00 78.19 67 GLU A O 1
ATOM 543 N N . GLU A 1 68 ? 18.421 -4.513 -1.662 1.00 71.94 68 GLU A N 1
ATOM 544 C CA . GLU A 1 68 ? 18.449 -5.002 -3.049 1.00 71.94 68 GLU A CA 1
ATOM 545 C C . GLU A 1 68 ? 17.370 -6.062 -3.277 1.00 71.94 68 GLU A C 1
ATOM 547 O O . GLU A 1 68 ? 17.352 -7.135 -2.677 1.00 71.94 68 GLU A O 1
ATOM 552 N N . SER A 1 69 ? 16.447 -5.763 -4.187 1.00 68.75 69 SER A N 1
ATOM 553 C CA . SER A 1 69 ? 15.399 -6.697 -4.572 1.00 68.75 69 SER A CA 1
ATOM 554 C C . SER A 1 69 ? 15.918 -7.695 -5.604 1.00 68.75 69 SER A C 1
ATOM 556 O O . SER A 1 69 ? 16.398 -7.291 -6.664 1.00 68.75 69 SER A O 1
ATOM 558 N N . ASN A 1 70 ? 15.716 -8.992 -5.369 1.00 67.75 70 ASN A N 1
ATOM 559 C CA . ASN A 1 70 ? 15.955 -10.018 -6.385 1.00 67.75 70 ASN A CA 1
ATOM 560 C C . ASN A 1 70 ? 15.037 -9.803 -7.606 1.00 67.75 70 ASN A C 1
ATOM 562 O O . ASN A 1 70 ? 13.830 -10.041 -7.545 1.00 67.75 70 ASN A O 1
ATOM 566 N N . THR A 1 71 ? 15.611 -9.387 -8.737 1.00 66.00 71 THR A N 1
ATOM 567 C CA . THR A 1 71 ? 14.889 -9.136 -10.002 1.00 66.00 71 THR A CA 1
ATOM 568 C C . THR A 1 71 ? 14.724 -10.384 -10.877 1.00 66.00 71 THR A C 1
ATOM 570 O O . THR A 1 71 ? 14.062 -10.327 -11.918 1.00 66.00 71 THR A O 1
ATOM 573 N N . ARG A 1 72 ? 15.269 -11.536 -10.454 1.00 67.75 72 ARG A N 1
ATOM 574 C CA . ARG A 1 72 ? 15.145 -12.820 -11.166 1.00 67.75 72 ARG A CA 1
ATOM 575 C C . ARG A 1 72 ? 13.675 -13.144 -11.466 1.00 67.75 72 ARG A C 1
ATOM 577 O O . ARG A 1 72 ? 12.824 -13.093 -10.583 1.00 67.75 72 ARG A O 1
ATOM 584 N N . GLY A 1 73 ? 13.380 -13.488 -12.721 1.00 69.62 73 GLY A N 1
ATOM 585 C CA . GLY A 1 73 ? 12.024 -13.840 -13.165 1.00 69.62 73 GLY A CA 1
ATOM 586 C C . GLY A 1 73 ? 11.069 -12.653 -13.348 1.00 69.62 73 GLY A C 1
ATOM 587 O O . GLY A 1 73 ? 9.854 -12.850 -13.318 1.00 69.62 73 GLY A O 1
ATOM 588 N N . GLY A 1 74 ? 11.596 -11.434 -13.519 1.00 69.38 74 GLY A N 1
ATOM 589 C CA . GLY A 1 74 ? 10.782 -10.227 -13.678 1.00 69.38 74 GLY A CA 1
ATOM 590 C C . GLY A 1 74 ? 10.270 -9.689 -12.343 1.00 69.38 74 GLY A C 1
ATOM 591 O O . GLY A 1 74 ? 9.122 -9.257 -12.250 1.00 69.38 74 GLY A O 1
ATOM 592 N N . GLY A 1 75 ? 11.094 -9.734 -11.292 1.00 72.12 75 GLY A N 1
ATOM 593 C CA . GLY A 1 75 ? 10.787 -9.112 -10.000 1.00 72.12 75 GLY A CA 1
ATOM 594 C C . GLY A 1 75 ? 10.547 -7.598 -10.112 1.00 72.12 75 GLY A C 1
ATOM 595 O O . GLY A 1 75 ? 10.819 -6.978 -11.142 1.00 72.12 75 GLY A O 1
ATOM 596 N N . ILE A 1 76 ? 9.984 -6.989 -9.069 1.00 80.06 76 ILE A N 1
ATOM 597 C CA . ILE A 1 76 ? 9.838 -5.527 -8.989 1.00 80.06 76 ILE A CA 1
ATOM 598 C C . ILE A 1 76 ? 11.168 -4.948 -8.512 1.00 80.06 76 ILE A C 1
ATOM 600 O O . ILE A 1 76 ? 11.662 -5.380 -7.468 1.00 80.06 76 ILE A O 1
ATOM 604 N N . SER A 1 77 ? 11.725 -3.993 -9.261 1.00 81.81 77 SER A N 1
ATOM 605 C CA . SER A 1 77 ? 12.980 -3.336 -8.885 1.00 81.81 77 SER A CA 1
ATOM 606 C C . SER A 1 77 ? 12.805 -2.467 -7.639 1.00 81.81 77 SER A C 1
ATOM 608 O O . SER A 1 77 ? 11.711 -1.985 -7.357 1.00 81.81 77 SER A O 1
ATOM 610 N N . ARG A 1 78 ? 13.892 -2.217 -6.909 1.00 83.12 78 ARG A N 1
ATOM 611 C CA . ARG A 1 78 ? 13.895 -1.342 -5.728 1.00 83.12 78 ARG A CA 1
ATOM 612 C C . ARG A 1 78 ? 13.256 0.025 -6.003 1.00 83.12 78 ARG A C 1
ATOM 614 O O . ARG A 1 78 ? 12.395 0.470 -5.253 1.00 83.12 78 ARG A O 1
ATOM 621 N N . ARG A 1 79 ? 13.624 0.650 -7.122 1.00 81.81 79 ARG A N 1
ATOM 622 C CA . ARG A 1 79 ? 13.036 1.921 -7.557 1.00 81.81 79 ARG A CA 1
ATOM 623 C C . ARG A 1 79 ? 11.527 1.799 -7.774 1.00 81.81 79 ARG A C 1
ATOM 625 O O . ARG A 1 79 ? 10.770 2.575 -7.209 1.00 81.81 79 ARG A O 1
ATOM 632 N N . GLN A 1 80 ? 11.082 0.766 -8.492 1.00 80.94 80 GLN A N 1
ATOM 633 C CA . GLN A 1 80 ? 9.652 0.506 -8.697 1.00 80.94 80 GLN A CA 1
ATOM 634 C C . GLN A 1 80 ? 8.910 0.257 -7.376 1.00 80.94 80 GLN A C 1
ATOM 636 O O . GLN A 1 80 ? 7.739 0.600 -7.255 1.00 80.94 80 GLN A O 1
ATOM 641 N N . GLN A 1 81 ? 9.564 -0.338 -6.375 1.00 82.56 81 GLN A N 1
ATOM 642 C CA . GLN A 1 81 ? 8.959 -0.516 -5.057 1.00 82.56 81 GLN A CA 1
ATOM 643 C C . GLN A 1 81 ? 8.721 0.823 -4.355 1.00 82.56 81 GLN A C 1
ATOM 645 O O . GLN A 1 81 ? 7.634 1.035 -3.817 1.00 82.56 81 GLN A O 1
ATOM 650 N N . MET A 1 82 ? 9.696 1.732 -4.421 1.00 85.69 82 MET A N 1
ATOM 651 C CA . MET A 1 82 ? 9.558 3.089 -3.892 1.00 85.69 82 MET A CA 1
ATOM 652 C C . MET A 1 82 ? 8.498 3.892 -4.657 1.00 85.69 82 MET A C 1
ATOM 654 O O . MET A 1 82 ? 7.673 4.553 -4.040 1.00 85.69 82 MET A O 1
ATOM 658 N N . GLU A 1 83 ? 8.443 3.777 -5.985 1.00 81.25 83 GLU A N 1
ATOM 659 C CA . GLU A 1 83 ? 7.409 4.412 -6.815 1.00 81.25 83 GLU A CA 1
ATOM 660 C C . GLU A 1 83 ? 5.994 3.944 -6.437 1.00 81.25 83 GLU A C 1
ATOM 662 O O . GLU A 1 83 ? 5.088 4.761 -6.280 1.00 81.25 83 GLU A O 1
ATOM 667 N N . ILE A 1 84 ? 5.801 2.634 -6.235 1.00 81.94 84 ILE A N 1
ATOM 668 C CA . ILE A 1 84 ? 4.524 2.068 -5.767 1.00 81.94 84 ILE A CA 1
ATOM 669 C C . ILE A 1 84 ? 4.151 2.638 -4.393 1.00 81.94 84 ILE A C 1
ATOM 671 O O . ILE A 1 84 ? 2.986 2.966 -4.162 1.00 81.94 84 ILE A O 1
ATOM 675 N N . PHE A 1 85 ? 5.122 2.745 -3.485 1.00 81.62 85 PHE A N 1
ATOM 676 C CA . PHE A 1 85 ? 4.901 3.258 -2.136 1.00 81.62 85 PHE A CA 1
ATOM 677 C C . PHE A 1 85 ? 4.543 4.747 -2.140 1.00 81.62 85 PHE A C 1
ATOM 679 O O . PHE A 1 85 ? 3.510 5.128 -1.595 1.00 81.62 85 PHE A O 1
ATOM 686 N N . LEU A 1 86 ? 5.344 5.579 -2.807 1.00 80.44 86 LEU A N 1
ATOM 687 C CA . LEU A 1 86 ? 5.112 7.020 -2.887 1.00 80.44 86 LEU A CA 1
ATOM 688 C C . LEU A 1 86 ? 3.791 7.339 -3.578 1.00 80.44 86 LEU A C 1
ATOM 690 O O . LEU A 1 86 ? 3.084 8.237 -3.135 1.00 80.44 86 LEU A O 1
ATOM 694 N N . ARG A 1 87 ? 3.400 6.565 -4.595 1.00 80.50 87 ARG A N 1
ATOM 695 C CA . ARG A 1 87 ? 2.098 6.744 -5.243 1.00 80.50 87 ARG A CA 1
ATOM 696 C C . ARG A 1 87 ? 0.932 6.414 -4.318 1.00 80.50 87 ARG A C 1
ATOM 698 O O . ARG A 1 87 ? -0.085 7.090 -4.365 1.00 80.50 87 ARG A O 1
ATOM 705 N N . PHE A 1 88 ? 1.084 5.393 -3.476 1.00 79.56 88 PHE A N 1
ATOM 706 C CA . PHE A 1 88 ? 0.086 5.039 -2.467 1.00 79.56 88 PHE A CA 1
ATOM 707 C C . PHE A 1 88 ? -0.014 6.082 -1.342 1.00 79.56 88 PHE A C 1
ATOM 709 O O . PHE A 1 88 ? -1.100 6.311 -0.820 1.00 79.56 88 PHE A O 1
ATOM 716 N N . VAL A 1 89 ? 1.102 6.710 -0.960 1.00 76.69 89 VAL A N 1
ATOM 717 C CA . VAL A 1 89 ? 1.128 7.755 0.077 1.00 76.69 89 VAL A CA 1
ATOM 718 C C . VAL A 1 89 ? 0.642 9.105 -0.460 1.00 76.69 89 VAL A C 1
ATOM 720 O O . VAL A 1 89 ? -0.092 9.804 0.233 1.00 76.69 89 VAL A O 1
ATOM 723 N N . GLY A 1 90 ? 1.049 9.474 -1.678 1.00 71.75 90 GLY A N 1
ATOM 724 C CA . GLY A 1 90 ? 0.717 10.753 -2.311 1.00 71.75 90 GLY A CA 1
ATOM 725 C C . GLY A 1 90 ? -0.765 10.883 -2.648 1.00 71.75 90 GLY A C 1
ATOM 726 O O . GLY A 1 90 ? -1.344 11.945 -2.426 1.00 71.75 90 GLY A O 1
ATOM 727 N N . ASP A 1 91 ? -1.374 9.779 -3.083 1.00 67.62 91 ASP A N 1
ATOM 728 C CA . ASP A 1 91 ? -2.812 9.643 -3.261 1.00 67.62 91 ASP A CA 1
ATOM 729 C C . ASP A 1 91 ? -3.237 8.316 -2.612 1.00 67.62 91 ASP A C 1
ATOM 731 O O . ASP A 1 91 ? -2.916 7.265 -3.181 1.00 67.62 91 ASP A O 1
ATOM 735 N 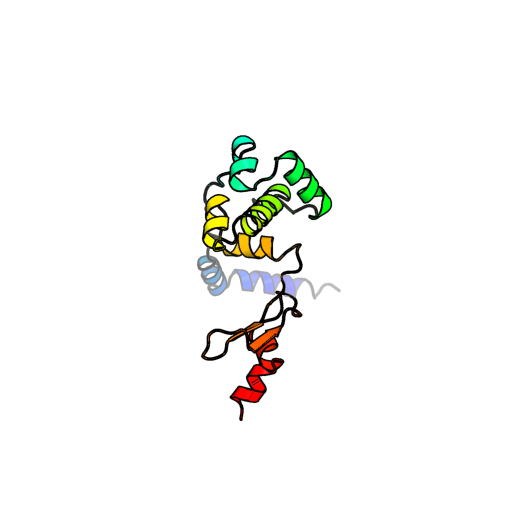N . PRO A 1 92 ? -3.971 8.313 -1.474 1.00 63.59 92 PRO A N 1
ATOM 736 C CA . PRO A 1 92 ? -4.439 7.107 -0.771 1.00 63.59 92 PRO A CA 1
ATOM 737 C C . PRO A 1 92 ? -5.552 6.377 -1.545 1.00 63.59 92 PRO A C 1
ATOM 739 O O . PRO A 1 92 ? -6.612 6.015 -1.038 1.00 63.59 92 PRO A O 1
ATOM 742 N N . SER A 1 93 ? -5.305 6.180 -2.829 1.00 61.16 93 SER A N 1
ATOM 743 C CA . SER A 1 93 ? -6.125 5.498 -3.795 1.00 61.16 93 SER A CA 1
ATOM 744 C C . SER A 1 93 ? -6.102 3.994 -3.532 1.00 61.16 93 SER A C 1
ATOM 746 O O . SER A 1 93 ? -5.164 3.421 -2.965 1.00 61.16 93 SER A O 1
ATOM 748 N N . PHE A 1 94 ? -7.182 3.326 -3.935 1.00 72.12 94 PHE A N 1
ATOM 749 C CA . PHE A 1 94 ? -7.308 1.885 -3.779 1.00 72.12 94 PHE A CA 1
ATOM 750 C C . PHE A 1 94 ? -6.103 1.170 -4.401 1.00 72.12 94 PHE A C 1
ATOM 752 O O . PHE A 1 94 ? -5.667 1.493 -5.505 1.00 72.12 94 PHE A O 1
ATOM 759 N N . GLN A 1 95 ? -5.608 0.132 -3.720 1.00 73.12 95 GLN A N 1
ATOM 760 C CA . GLN A 1 95 ? -4.456 -0.677 -4.152 1.00 73.12 95 GLN A CA 1
ATOM 761 C C . GLN A 1 95 ? -4.569 -1.180 -5.603 1.00 73.12 95 GLN A C 1
ATOM 763 O O . GLN A 1 95 ? -3.558 -1.480 -6.229 1.00 73.12 95 GLN A O 1
ATOM 768 N N . SER A 1 96 ? -5.788 -1.301 -6.135 1.00 73.62 96 SER A N 1
ATOM 769 C CA . SER A 1 96 ? -6.068 -1.615 -7.538 1.00 73.62 96 SER A CA 1
ATOM 770 C C . SER A 1 96 ? -5.609 -0.520 -8.505 1.00 73.62 96 SER A C 1
ATOM 772 O O . SER A 1 96 ? -5.007 -0.855 -9.520 1.00 73.62 96 SER A O 1
ATOM 774 N N . GLY A 1 97 ? -5.838 0.757 -8.190 1.00 74.94 97 GLY A N 1
ATOM 775 C CA . GLY A 1 97 ? -5.430 1.892 -9.023 1.00 74.94 97 GLY A CA 1
ATOM 776 C C . GLY A 1 97 ? -3.912 2.052 -9.071 1.00 74.94 97 GLY A C 1
ATOM 777 O O . GLY A 1 97 ? -3.332 2.152 -10.151 1.00 74.94 97 GLY A O 1
ATOM 778 N N . VAL A 1 98 ? -3.248 1.950 -7.914 1.00 78.00 98 VAL A N 1
ATOM 779 C CA . VAL A 1 98 ? -1.775 1.954 -7.836 1.00 78.00 98 VAL A CA 1
ATOM 780 C C . VAL A 1 98 ? -1.186 0.776 -8.619 1.00 78.00 98 VAL A C 1
ATOM 782 O O . VAL A 1 98 ? -0.242 0.939 -9.391 1.00 78.00 98 VAL A O 1
ATOM 785 N N . ALA A 1 99 ? -1.771 -0.417 -8.472 1.00 79.00 99 ALA A N 1
ATOM 786 C CA . ALA A 1 99 ? -1.321 -1.611 -9.177 1.00 79.00 99 ALA A CA 1
ATOM 787 C C . ALA A 1 99 ? -1.491 -1.493 -10.701 1.00 79.00 99 ALA A C 1
ATOM 789 O O . ALA A 1 99 ? -0.578 -1.851 -11.445 1.00 79.00 99 ALA A O 1
ATOM 790 N N . GLN A 1 100 ? -2.617 -0.937 -11.158 1.00 76.62 100 GLN A N 1
ATOM 791 C CA . GLN A 1 100 ? -2.877 -0.682 -12.573 1.00 76.62 100 GLN A CA 1
ATOM 792 C C . GLN A 1 100 ? -1.895 0.341 -13.151 1.00 76.62 100 GLN A C 1
ATOM 794 O O . GLN A 1 100 ? -1.347 0.099 -14.222 1.00 76.62 100 GLN A O 1
ATOM 799 N N . GLY A 1 101 ? -1.607 1.427 -12.424 1.00 71.25 101 GLY A N 1
ATOM 800 C CA . GLY A 1 101 ? -0.678 2.468 -12.872 1.00 71.25 101 GLY A CA 1
ATOM 801 C C . GLY A 1 101 ? 0.747 1.963 -13.116 1.00 71.25 101 GLY A C 1
ATOM 802 O O . GLY A 1 101 ? 1.418 2.442 -14.027 1.00 71.25 101 GLY A O 1
ATOM 803 N N . VAL A 1 102 ? 1.189 0.962 -12.350 1.00 74.44 102 VAL A N 1
ATOM 804 C CA . VAL A 1 102 ? 2.535 0.363 -12.457 1.00 74.44 102 VAL A CA 1
ATOM 805 C C . VAL A 1 102 ? 2.535 -0.928 -13.302 1.00 74.44 102 VAL A C 1
ATOM 807 O O . VAL A 1 102 ? 3.582 -1.512 -13.586 1.00 74.44 102 VAL A O 1
ATOM 810 N N . GLY A 1 103 ? 1.360 -1.403 -13.729 1.00 75.69 103 GLY A N 1
ATOM 811 C CA . GLY A 1 103 ? 1.214 -2.655 -14.476 1.00 75.69 103 GLY A CA 1
ATOM 812 C C . GLY A 1 103 ? 1.593 -3.897 -13.660 1.00 75.69 103 GLY A C 1
ATOM 813 O O . GLY A 1 103 ? 2.147 -4.863 -14.189 1.00 75.69 103 GLY A O 1
ATOM 814 N N . VAL A 1 104 ? 1.323 -3.880 -12.354 1.00 78.81 104 VAL A N 1
ATOM 815 C CA . VAL A 1 104 ? 1.519 -5.024 -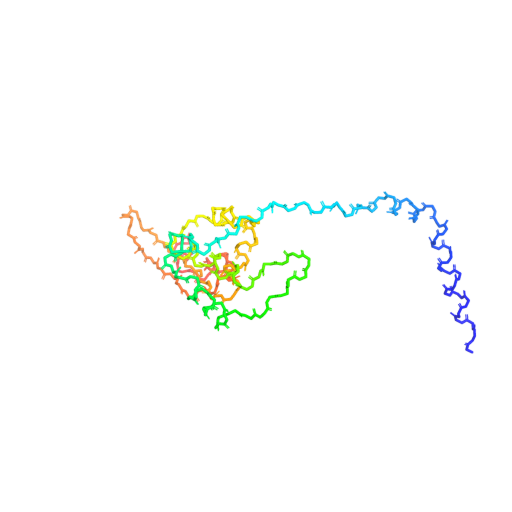11.452 1.00 78.81 104 VAL A CA 1
ATOM 816 C C . VAL A 1 104 ? 0.173 -5.546 -10.962 1.00 78.81 104 VAL A C 1
ATOM 818 O O . VAL A 1 104 ? -0.828 -4.843 -10.949 1.00 78.81 104 VAL A O 1
ATOM 821 N N . HIS A 1 105 ? 0.119 -6.805 -10.533 1.00 81.69 105 HIS A N 1
ATOM 822 C CA . HIS A 1 105 ? -1.097 -7.334 -9.918 1.00 81.69 105 HIS A CA 1
ATOM 823 C C . HIS A 1 105 ? -1.323 -6.701 -8.532 1.00 81.69 105 HIS A C 1
ATOM 825 O O . HIS A 1 105 ? -0.360 -6.485 -7.791 1.00 81.69 105 HIS A O 1
ATOM 831 N N . ARG A 1 106 ? -2.587 -6.476 -8.133 1.00 78.62 106 ARG A N 1
ATOM 832 C CA . ARG A 1 106 ? -2.969 -5.859 -6.839 1.00 78.62 106 ARG A CA 1
ATOM 833 C C . ARG A 1 106 ? -2.246 -6.478 -5.643 1.00 78.62 106 ARG A C 1
ATOM 835 O O . ARG A 1 106 ? -1.756 -5.771 -4.767 1.00 78.62 106 ARG A O 1
ATOM 842 N N . THR A 1 107 ? -2.166 -7.806 -5.599 1.00 80.38 107 THR A N 1
ATOM 843 C CA . THR A 1 107 ? -1.504 -8.510 -4.489 1.00 80.38 107 THR A CA 1
ATOM 844 C C . THR A 1 107 ? -0.005 -8.242 -4.438 1.00 80.38 107 THR A C 1
ATOM 846 O O . THR A 1 107 ? 0.573 -8.269 -3.355 1.00 80.38 107 THR A O 1
ATOM 849 N N . THR A 1 108 ? 0.630 -7.961 -5.574 1.00 78.62 108 THR A N 1
ATOM 850 C CA . THR A 1 108 ? 2.045 -7.600 -5.633 1.00 78.62 108 THR A CA 1
ATOM 851 C C . THR A 1 108 ? 2.261 -6.182 -5.115 1.00 78.62 108 THR A C 1
ATOM 853 O O . THR A 1 108 ? 3.120 -6.002 -4.260 1.00 78.62 108 THR A O 1
ATOM 856 N N . ALA A 1 109 ? 1.433 -5.215 -5.526 1.00 79.88 109 ALA A N 1
ATOM 857 C CA . ALA A 1 109 ? 1.482 -3.853 -4.985 1.00 79.88 109 ALA A CA 1
ATOM 858 C C . ALA A 1 109 ? 1.269 -3.836 -3.461 1.00 79.88 109 ALA A C 1
ATOM 860 O O . ALA A 1 109 ? 2.059 -3.247 -2.731 1.00 79.88 109 ALA A O 1
ATOM 861 N N . ASN A 1 110 ? 0.268 -4.568 -2.960 1.00 80.50 110 ASN A N 1
ATOM 862 C CA . ASN A 1 110 ? 0.007 -4.693 -1.522 1.00 80.50 110 ASN A CA 1
ATOM 863 C C . ASN A 1 110 ? 1.203 -5.315 -0.775 1.00 80.50 110 ASN A C 1
ATOM 865 O O . ASN A 1 110 ? 1.635 -4.801 0.255 1.00 80.50 110 ASN A O 1
ATOM 869 N N . LYS A 1 111 ? 1.796 -6.386 -1.323 1.00 78.19 111 LYS A N 1
ATOM 870 C CA . LYS A 1 111 ? 3.016 -6.979 -0.756 1.00 78.19 111 LYS A CA 1
ATOM 871 C C . LYS A 1 111 ? 4.162 -5.973 -0.689 1.00 78.19 111 LYS A C 1
ATOM 873 O O . LYS A 1 111 ? 4.870 -5.989 0.304 1.00 78.19 111 LYS A O 1
ATOM 878 N N . THR A 1 112 ? 4.339 -5.136 -1.705 1.00 78.19 112 THR A N 1
ATOM 879 C CA . THR A 1 112 ? 5.378 -4.100 -1.737 1.00 78.19 112 THR A CA 1
ATOM 880 C C . THR A 1 112 ? 5.124 -2.999 -0.712 1.00 78.19 112 THR A C 1
ATOM 882 O O . THR A 1 112 ? 6.019 -2.683 0.053 1.00 78.19 112 THR A O 1
ATOM 885 N N . ILE A 1 113 ? 3.896 -2.484 -0.619 1.00 76.69 113 ILE A N 1
ATOM 886 C CA . ILE A 1 113 ? 3.531 -1.442 0.358 1.00 76.69 113 ILE A CA 1
ATOM 887 C C . ILE A 1 113 ? 3.731 -1.944 1.799 1.00 76.69 113 ILE A C 1
ATOM 889 O O . ILE A 1 113 ? 4.163 -1.193 2.668 1.00 76.69 113 ILE A O 1
ATOM 893 N N . ARG A 1 114 ? 3.449 -3.229 2.057 1.00 69.88 114 ARG A N 1
ATOM 894 C CA . ARG A 1 114 ? 3.603 -3.849 3.385 1.00 69.88 114 ARG A CA 1
ATOM 895 C C . ARG A 1 114 ? 5.019 -4.337 3.697 1.00 69.88 114 ARG A C 1
ATOM 897 O O . ARG A 1 114 ? 5.336 -4.531 4.866 1.00 69.88 114 ARG A O 1
ATOM 904 N N . LYS A 1 115 ? 5.854 -4.619 2.693 1.00 65.19 115 LYS A N 1
ATOM 905 C CA . LYS A 1 115 ? 7.230 -5.099 2.891 1.00 65.19 115 LYS A CA 1
ATOM 906 C C . LYS A 1 115 ? 8.189 -3.916 2.815 1.00 65.19 115 LYS A C 1
ATOM 908 O O . LYS A 1 115 ? 8.519 -3.476 1.725 1.00 65.19 115 LYS A O 1
ATOM 913 N N . GLY A 1 116 ? 8.647 -3.445 3.972 1.00 53.75 116 GLY A N 1
ATOM 914 C CA . GLY A 1 116 ? 9.643 -2.370 4.085 1.00 53.75 116 GLY A CA 1
ATOM 915 C C . GLY A 1 116 ? 9.179 -1.186 4.929 1.00 53.75 116 GLY A C 1
ATOM 916 O O . GLY A 1 116 ? 10.008 -0.460 5.459 1.00 53.75 116 GLY A O 1
ATOM 917 N N . TYR A 1 117 ? 7.869 -1.050 5.147 1.00 57.06 117 TYR A N 1
ATOM 918 C CA . TYR A 1 117 ? 7.297 -0.043 6.036 1.00 57.06 117 TYR A CA 1
ATOM 919 C C . TYR A 1 117 ? 6.436 -0.709 7.107 1.00 57.06 117 TYR A C 1
ATOM 921 O O . TYR A 1 117 ? 5.695 -1.648 6.793 1.00 57.06 117 TYR A O 1
ATOM 929 N N . PRO A 1 118 ? 6.495 -0.246 8.369 1.00 55.03 118 PRO A N 1
ATOM 930 C CA . PRO A 1 118 ? 5.578 -0.704 9.395 1.00 55.03 118 PRO A CA 1
ATOM 931 C C . PRO A 1 118 ? 4.179 -0.185 9.051 1.00 55.03 118 PRO A C 1
ATOM 933 O O . PRO A 1 118 ? 3.770 0.890 9.473 1.00 55.03 118 PRO A O 1
ATOM 936 N N . SER A 1 119 ? 3.425 -0.947 8.255 1.00 62.78 119 SER A N 1
ATOM 937 C CA . SER A 1 119 ? 1.975 -0.775 8.188 1.00 62.78 119 SER A CA 1
ATOM 938 C C . SER A 1 119 ? 1.439 -0.907 9.611 1.00 62.78 119 SER A C 1
ATOM 940 O O . SER A 1 119 ? 1.848 -1.837 10.307 1.00 62.78 119 SER A O 1
ATOM 942 N N . ILE A 1 120 ? 0.565 -0.004 10.041 1.00 70.81 120 ILE A N 1
ATOM 943 C CA . ILE A 1 120 ? -0.112 -0.077 11.337 1.00 70.81 120 ILE A CA 1
ATOM 944 C C . ILE A 1 120 ? -1.575 -0.392 11.053 1.00 70.81 120 ILE A C 1
ATOM 946 O O . ILE A 1 120 ? -2.213 0.292 10.254 1.00 70.81 120 ILE A O 1
ATOM 950 N N . ASN A 1 121 ? -2.100 -1.432 11.690 1.00 77.69 121 ASN A N 1
ATOM 951 C CA . ASN A 1 121 ? -3.530 -1.684 11.694 1.00 77.69 121 ASN A CA 1
ATOM 952 C C . ASN A 1 121 ? -4.175 -0.762 12.724 1.00 77.69 121 ASN A C 1
ATOM 954 O O . ASN A 1 121 ? -3.836 -0.803 13.911 1.00 77.69 121 ASN A O 1
ATOM 958 N N . VAL A 1 122 ? -5.084 0.076 12.232 1.00 75.06 122 VAL A N 1
ATOM 959 C CA . VAL A 1 122 ? -5.854 1.016 13.036 1.00 75.06 122 VAL A CA 1
ATOM 960 C C . VAL A 1 122 ? -7.275 0.491 13.150 1.00 75.06 122 VAL A C 1
ATOM 962 O O . VAL A 1 122 ? -7.959 0.304 12.148 1.00 75.06 122 VAL A O 1
ATOM 965 N N . GLU A 1 123 ? -7.706 0.248 14.379 1.00 83.69 123 GLU A N 1
ATOM 966 C CA . GLU A 1 123 ? -9.109 0.037 14.715 1.00 83.69 123 GLU A CA 1
ATOM 967 C C . GLU A 1 123 ? -9.703 1.383 15.130 1.00 83.69 123 GLU A C 1
ATOM 969 O O . GLU A 1 123 ? -9.116 2.074 15.961 1.00 83.69 123 GLU A O 1
ATOM 974 N N . ALA A 1 124 ? -10.847 1.761 14.570 1.00 84.31 124 ALA A N 1
ATOM 975 C CA . ALA A 1 124 ? -11.598 2.929 15.004 1.00 84.31 124 ALA A CA 1
ATOM 976 C C . ALA A 1 124 ? -13.080 2.563 15.100 1.00 84.31 124 ALA A C 1
ATOM 978 O O . ALA A 1 124 ? -13.643 1.996 14.165 1.00 84.31 124 ALA A O 1
ATOM 979 N N . THR A 1 125 ? -13.704 2.883 16.229 1.00 83.00 125 THR A N 1
ATOM 980 C CA . THR A 1 125 ? -15.143 2.697 16.446 1.00 83.00 125 THR A CA 1
ATOM 981 C C . THR A 1 125 ? -15.822 4.051 16.537 1.00 83.00 125 THR A C 1
ATOM 983 O O . THR A 1 125 ? -15.319 4.928 17.242 1.00 83.00 125 THR A O 1
ATOM 986 N N . CYS A 1 126 ? -16.980 4.204 15.901 1.00 84.62 126 CYS A N 1
ATOM 987 C CA . CYS A 1 126 ? -17.779 5.426 15.962 1.00 84.62 126 CYS A CA 1
ATOM 988 C C . CYS A 1 126 ? -19.084 5.190 16.727 1.00 84.62 126 CYS A C 1
ATOM 990 O O . CYS A 1 126 ? -19.632 4.088 16.706 1.00 84.62 126 CYS A O 1
ATOM 992 N N . ASN A 1 127 ? -19.573 6.223 17.407 1.00 81.31 127 ASN A N 1
ATOM 993 C CA . ASN A 1 127 ? -20.887 6.210 18.042 1.00 81.31 127 ASN A CA 1
ATOM 994 C C . ASN A 1 127 ? -21.999 6.564 17.030 1.00 81.31 127 ASN A C 1
ATOM 996 O O . ASN A 1 127 ? -21.732 6.908 15.879 1.00 81.31 127 ASN A O 1
ATOM 1000 N N . ALA A 1 128 ? -23.260 6.507 17.470 1.00 87.56 128 ALA A N 1
ATOM 1001 C CA . ALA A 1 128 ? -24.426 6.841 16.641 1.00 87.56 128 ALA A CA 1
ATOM 1002 C C . ALA A 1 128 ? -24.493 8.321 16.204 1.00 87.56 128 ALA A C 1
ATOM 1004 O O . ALA A 1 128 ? -25.309 8.669 15.360 1.00 87.56 128 ALA A O 1
ATOM 1005 N N . LEU A 1 129 ? -23.646 9.184 16.772 1.00 82.38 129 LEU A N 1
ATOM 1006 C CA . LEU A 1 129 ? -23.504 10.595 16.407 1.00 82.38 129 LEU A CA 1
ATOM 1007 C C . LEU A 1 129 ? -22.302 10.824 15.472 1.00 82.38 129 LEU A C 1
ATOM 1009 O O . LEU A 1 129 ? -21.835 11.952 15.347 1.00 82.38 129 LEU A O 1
ATOM 1013 N N . GLU A 1 130 ? -21.776 9.754 14.863 1.00 79.12 130 GLU A N 1
ATOM 1014 C CA . GLU A 1 130 ? -20.617 9.759 13.957 1.00 79.12 130 GLU A CA 1
ATOM 1015 C C . GLU A 1 130 ? -19.302 10.241 14.594 1.00 79.12 130 GLU A C 1
ATOM 1017 O O . GLU A 1 130 ? -18.329 10.543 13.906 1.00 79.12 130 GLU A O 1
ATOM 1022 N N . GLN A 1 131 ? -19.222 10.269 15.923 1.00 70.06 131 GLN A N 1
ATOM 1023 C CA . GLN A 1 131 ? -18.007 10.644 16.638 1.00 70.06 131 GLN A CA 1
ATOM 1024 C C . GLN A 1 131 ? -17.164 9.405 16.928 1.00 70.06 131 GLN A C 1
ATOM 1026 O O . GLN A 1 131 ? -17.686 8.366 17.344 1.00 70.06 131 GLN A O 1
ATOM 1031 N N . PHE A 1 132 ? -15.845 9.521 16.765 1.00 74.00 132 PHE A N 1
ATOM 1032 C CA . PHE A 1 132 ? -14.918 8.468 17.168 1.00 74.00 132 PHE A CA 1
ATOM 1033 C C . PHE A 1 132 ? -15.020 8.224 18.678 1.00 74.00 132 PHE A C 1
ATOM 1035 O O . PHE A 1 132 ? -14.690 9.087 19.487 1.00 74.00 132 PHE A O 1
ATOM 1042 N N . ALA A 1 133 ? -15.469 7.029 19.049 1.00 78.19 133 ALA A N 1
ATOM 1043 C CA . ALA A 1 133 ? -15.598 6.582 20.431 1.00 78.19 133 ALA A CA 1
ATOM 1044 C C . ALA A 1 133 ? -14.314 5.911 20.939 1.00 78.19 133 ALA A C 1
ATOM 1046 O O . ALA A 1 133 ? -13.999 5.979 22.123 1.00 78.19 133 ALA A O 1
ATOM 1047 N N . SER A 1 134 ? -13.558 5.261 20.049 1.00 76.75 134 SER A N 1
ATOM 1048 C CA . SER A 1 134 ? -12.255 4.686 20.384 1.00 76.75 134 SER A CA 1
ATOM 1049 C C . SER A 1 134 ? -11.393 4.520 19.136 1.00 76.75 134 SER A C 1
ATOM 1051 O O . SER A 1 134 ? -11.915 4.278 18.046 1.00 76.75 134 SER A O 1
ATOM 1053 N N . ILE A 1 135 ? -10.075 4.680 19.295 1.00 79.75 135 ILE A N 1
ATOM 1054 C CA . ILE A 1 135 ? -9.076 4.492 18.238 1.00 79.75 135 ILE A CA 1
ATOM 1055 C C . ILE A 1 135 ? -7.900 3.697 18.818 1.00 79.75 135 ILE A C 1
ATOM 1057 O O . ILE A 1 135 ? -7.340 4.067 19.851 1.00 79.75 135 ILE A O 1
ATOM 1061 N N . SER A 1 136 ? -7.494 2.615 18.152 1.00 73.81 136 SER A N 1
ATOM 1062 C CA . SER A 1 136 ? -6.327 1.805 18.507 1.00 73.81 136 SER A CA 1
ATOM 1063 C C . SER A 1 136 ? -5.389 1.656 17.312 1.00 73.81 136 SER A C 1
ATOM 1065 O O . SER A 1 136 ? -5.657 0.892 16.391 1.00 73.81 136 SER A O 1
ATOM 1067 N N . ALA A 1 137 ? -4.259 2.367 17.347 1.00 78.50 137 ALA A N 1
ATOM 1068 C CA . ALA A 1 137 ? -3.234 2.387 16.296 1.00 78.50 137 ALA A CA 1
ATOM 1069 C C . ALA A 1 137 ? -1.907 1.756 16.764 1.00 78.50 137 ALA A C 1
ATOM 1071 O O . ALA A 1 137 ? -0.826 2.282 16.519 1.00 78.50 137 ALA A O 1
ATOM 1072 N N . LYS A 1 138 ? -1.985 0.643 17.503 1.00 78.06 138 LYS A N 1
ATOM 1073 C CA . LYS A 1 138 ? -0.813 -0.017 18.118 1.00 78.06 138 LYS A CA 1
ATOM 1074 C C . LYS A 1 138 ? -0.375 -1.303 17.419 1.00 78.06 138 LYS A C 1
ATOM 1076 O O . LYS A 1 138 ? 0.637 -1.894 17.788 1.00 78.06 138 LYS A O 1
ATOM 1081 N N . TRP A 1 139 ? -1.164 -1.791 16.465 1.00 77.44 139 TRP A N 1
ATOM 1082 C CA . TRP A 1 139 ? -0.974 -3.125 15.912 1.00 77.44 139 TRP A CA 1
ATOM 1083 C C . TRP A 1 139 ? -0.096 -3.081 14.664 1.00 77.44 139 TRP A C 1
ATOM 1085 O O . TRP A 1 139 ? -0.408 -2.335 13.738 1.00 77.44 139 TRP A O 1
ATOM 1095 N N . PRO A 1 140 ? 0.956 -3.912 14.570 1.00 75.25 140 PRO A N 1
ATOM 1096 C CA . PRO A 1 140 ? 1.638 -4.131 13.304 1.00 75.25 140 PRO A CA 1
ATOM 1097 C C . PRO A 1 140 ? 0.640 -4.622 12.253 1.00 75.25 140 PRO A C 1
ATOM 1099 O O . PRO A 1 140 ? -0.214 -5.456 12.538 1.00 75.25 140 PRO A O 1
ATOM 1102 N N . GLY A 1 141 ? 0.769 -4.171 11.013 1.00 70.88 141 GLY A N 1
ATOM 1103 C CA . GLY A 1 141 ? -0.191 -4.463 9.947 1.00 70.88 141 GLY A CA 1
ATOM 1104 C C . GLY A 1 141 ? -0.163 -5.909 9.454 1.00 70.88 141 GLY A C 1
ATOM 1105 O O . GLY A 1 141 ? -0.929 -6.297 8.575 1.00 70.88 141 GLY A O 1
ATOM 1106 N N . SER A 1 142 ? 0.726 -6.741 9.998 1.00 75.62 142 SER A N 1
ATOM 1107 C CA . SER A 1 142 ? 0.692 -8.200 9.862 1.00 75.62 142 SER A CA 1
ATOM 1108 C C . SER A 1 142 ? -0.333 -8.867 10.788 1.00 75.62 142 SER A C 1
ATOM 11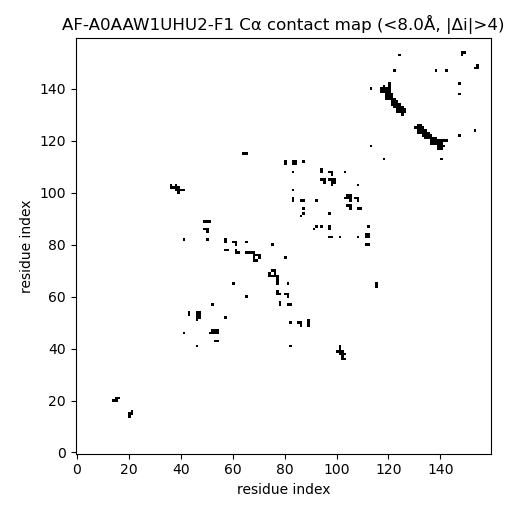10 O O . SER A 1 142 ? -0.668 -10.032 10.575 1.00 75.62 142 SER A O 1
ATOM 1112 N N . VAL A 1 143 ? -0.836 -8.162 11.803 1.00 79.25 143 VAL A N 1
ATOM 1113 C CA . VAL A 1 143 ? -1.782 -8.695 12.786 1.00 79.25 143 VAL A CA 1
ATOM 1114 C C . VAL A 1 143 ? -3.172 -8.808 12.166 1.00 79.25 143 VAL A C 1
ATOM 1116 O O . VAL A 1 143 ? -3.746 -7.820 11.739 1.00 79.25 143 VAL A O 1
ATOM 1119 N N . HIS A 1 144 ? -3.741 -10.013 12.139 1.00 82.94 144 HIS A N 1
ATOM 1120 C CA . HIS A 1 144 ? -5.104 -10.220 11.644 1.00 82.94 144 HIS A CA 1
ATOM 1121 C C . HIS A 1 144 ? -6.148 -9.440 12.451 1.00 82.94 144 HIS A C 1
ATOM 1123 O O . HIS A 1 144 ? -6.082 -9.419 13.682 1.00 82.94 144 HIS A O 1
ATOM 1129 N N . ASP A 1 145 ? -7.173 -8.926 11.772 1.00 81.31 145 ASP A N 1
ATOM 1130 C CA . ASP A 1 145 ? -8.271 -8.163 12.384 1.00 81.31 145 ASP A CA 1
ATOM 1131 C C . ASP A 1 145 ? -8.974 -8.952 13.495 1.00 81.31 145 ASP A C 1
ATOM 1133 O O . ASP A 1 145 ? -9.297 -8.409 14.543 1.00 81.31 145 ASP A O 1
ATOM 1137 N N . GLY A 1 146 ? -9.092 -10.278 13.360 1.00 85.50 146 GLY A N 1
ATOM 1138 C CA . GLY A 1 146 ? -9.626 -11.132 14.427 1.00 85.50 146 GLY A CA 1
ATOM 1139 C C . GLY A 1 146 ? -8.766 -11.166 15.701 1.00 85.50 146 GLY A C 1
ATOM 1140 O O . GLY A 1 146 ? -9.267 -11.487 16.775 1.00 85.50 146 GLY A O 1
ATOM 1141 N N . ARG A 1 147 ? -7.464 -10.860 15.634 1.00 86.25 147 ARG A N 1
ATOM 1142 C CA . ARG A 1 147 ? -6.620 -10.654 16.827 1.00 86.25 147 ARG A CA 1
ATOM 1143 C C . ARG A 1 147 ? -6.781 -9.240 17.381 1.00 86.25 147 ARG A C 1
ATOM 1145 O O . ARG A 1 147 ? -6.796 -9.112 18.602 1.00 86.25 147 ARG A O 1
ATOM 1152 N N . VAL A 1 148 ? -6.928 -8.236 16.516 1.00 87.06 148 VAL A N 1
ATOM 1153 C CA . VAL A 1 148 ? -7.222 -6.847 16.908 1.00 87.06 148 VAL A CA 1
ATOM 1154 C C . VAL A 1 148 ? -8.548 -6.795 17.676 1.00 87.06 148 VAL A C 1
ATOM 1156 O O . VAL A 1 148 ? -8.544 -6.470 18.859 1.00 87.06 148 VAL A O 1
ATOM 1159 N N . TRP A 1 149 ? -9.630 -7.307 17.080 1.00 85.25 149 TRP A N 1
ATOM 1160 C CA . TRP A 1 149 ? -10.966 -7.391 17.677 1.00 85.25 149 TRP A CA 1
ATOM 1161 C C . TRP A 1 149 ? -10.981 -8.111 19.028 1.00 85.25 149 TRP A C 1
ATOM 1163 O O . TRP A 1 149 ? -11.555 -7.621 19.996 1.00 85.25 149 TRP A O 1
ATOM 1173 N N . ARG A 1 150 ? -10.311 -9.270 19.134 1.00 88.06 150 ARG A N 1
ATOM 1174 C CA . ARG A 1 150 ? -10.274 -10.049 20.385 1.00 88.06 150 ARG A CA 1
ATOM 1175 C C . ARG A 1 150 ? -9.616 -9.317 21.554 1.00 88.06 150 ARG A C 1
ATOM 1177 O O . ARG A 1 150 ? -9.866 -9.723 22.682 1.00 88.06 150 ARG A O 1
ATOM 1184 N N . ASN A 1 151 ? -8.781 -8.317 21.272 1.00 86.56 151 ASN A N 1
ATOM 1185 C CA . ASN A 1 151 ? -8.065 -7.502 22.253 1.00 86.56 151 ASN A CA 1
ATOM 1186 C C . ASN A 1 151 ? -8.573 -6.044 22.271 1.00 86.56 151 ASN A C 1
ATOM 1188 O O . ASN A 1 151 ? -7.861 -5.158 22.752 1.00 86.56 151 ASN A O 1
ATOM 1192 N N . SER A 1 152 ? -9.751 -5.789 21.698 1.00 85.62 152 SER A N 1
ATOM 1193 C CA . SER A 1 152 ? -10.392 -4.476 21.682 1.00 85.62 152 SER A CA 1
ATOM 1194 C C . SER A 1 152 ? -11.335 -4.329 22.874 1.00 85.62 152 SER A C 1
ATOM 1196 O O . SER A 1 152 ? -12.006 -5.282 23.263 1.00 85.62 152 SER A O 1
ATOM 1198 N N . HIS A 1 153 ? -11.435 -3.114 23.410 1.00 83.56 153 HIS A N 1
ATOM 1199 C CA . HIS A 1 153 ? -12.425 -2.784 24.439 1.00 83.56 153 HIS A CA 1
ATOM 1200 C C . HIS A 1 153 ? -13.857 -2.770 23.866 1.00 83.56 153 HIS A C 1
ATOM 1202 O O . HIS A 1 153 ? -14.836 -2.944 24.587 1.00 83.56 153 HIS A O 1
ATOM 1208 N N . ALA A 1 154 ? -13.989 -2.574 22.550 1.00 82.94 154 ALA A N 1
ATOM 1209 C CA . ALA A 1 154 ? -15.270 -2.605 21.853 1.00 82.94 154 ALA A CA 1
ATOM 1210 C C . ALA A 1 154 ? -15.926 -3.990 21.923 1.00 82.94 154 ALA A C 1
ATOM 1212 O O . ALA A 1 154 ? -17.143 -4.092 22.065 1.00 82.94 154 ALA A O 1
ATOM 1213 N N . ARG A 1 155 ? -15.123 -5.059 21.884 1.00 86.00 155 ARG A N 1
ATOM 1214 C CA . ARG A 1 155 ? -15.626 -6.424 22.039 1.00 86.00 155 ARG A CA 1
ATOM 1215 C C . ARG A 1 155 ? -16.310 -6.642 23.385 1.00 86.00 155 ARG A C 1
ATOM 1217 O O . ARG A 1 155 ? -17.365 -7.267 23.401 1.00 86.00 155 ARG A O 1
ATOM 1224 N N . ASP A 1 156 ? -15.727 -6.134 24.469 1.00 84.12 156 ASP A N 1
ATOM 1225 C CA . ASP A 1 156 ? -16.267 -6.320 25.820 1.00 84.12 156 ASP A CA 1
ATOM 1226 C C . ASP A 1 156 ? -17.650 -5.673 25.948 1.00 84.12 156 ASP A C 1
ATOM 1228 O O . ASP A 1 156 ? -18.560 -6.281 26.504 1.00 84.12 156 ASP A O 1
ATOM 1232 N N . ILE A 1 157 ? -17.829 -4.493 25.342 1.00 82.75 157 ILE A N 1
ATOM 1233 C CA . ILE A 1 157 ? -19.108 -3.768 25.291 1.00 82.75 157 ILE A CA 1
ATOM 1234 C C . ILE A 1 157 ? -20.161 -4.553 24.498 1.00 82.75 157 ILE A C 1
ATOM 1236 O O . ILE A 1 157 ? -21.311 -4.621 24.909 1.00 82.75 157 ILE A O 1
ATOM 1240 N N . VAL A 1 158 ? -19.781 -5.150 23.364 1.00 80.38 158 VAL A N 1
ATOM 1241 C CA . VAL A 1 158 ? -20.709 -5.908 22.502 1.00 80.38 158 VAL A CA 1
ATOM 1242 C C . VAL A 1 158 ? -21.079 -7.273 23.096 1.00 80.38 158 VAL A C 1
ATOM 1244 O O . VAL A 1 158 ? -22.094 -7.849 22.718 1.00 80.38 158 VAL A O 1
ATOM 1247 N N . SER A 1 159 ? -20.253 -7.820 23.990 1.00 77.00 159 SER A N 1
ATOM 1248 C CA . SER A 1 159 ? -20.485 -9.131 24.610 1.00 77.00 159 SER A CA 1
ATOM 1249 C C . SER A 1 159 ? -21.324 -9.114 25.894 1.00 77.00 159 SER A C 1
ATOM 1251 O O . SER A 1 159 ? -21.546 -10.186 26.458 1.00 77.00 159 SER A O 1
ATOM 1253 N N . GLN A 1 160 ? -21.740 -7.933 26.361 1.00 60.66 160 GLN A N 1
ATOM 1254 C CA . GLN A 1 160 ? -22.661 -7.746 27.492 1.00 60.66 160 GLN A CA 1
ATOM 1255 C C . GLN A 1 160 ? -24.116 -7.819 27.028 1.00 60.66 160 GLN A C 1
ATOM 1257 O O . GLN A 1 160 ? -24.929 -8.377 27.797 1.00 60.66 160 GLN A O 1
#

InterPro domains:
  IPR027806 Harbinger transposase-derived nuclease domain [PF13359] (114-156)

Sequence (160 aa):
MVWGMLDFFLAFTTCLLSPQFVVLAQFMPIRQRKIYSVRSGINERNCEELLRCNSGSVDFLAAQFLEESNTRGGGISRRQQMEIFLRFVGDPSFQSGVAQGVGVHRTTANKTIRKGYPSINVEATCNALEQFASISAKWPGSVHDGRVWRNSHARDIVSQ

Organism: NCBI:txid420089

Solvent-accessible surface area (backbone atoms only — not comparable to full-atom values): 9625 Å² total; per-residue (Å²): 144,70,75,74,61,56,58,56,53,54,55,54,54,54,52,71,68,34,74,66,50,59,52,52,59,73,66,53,78,72,80,70,83,82,82,72,69,75,59,46,72,85,47,72,89,45,24,46,80,61,42,74,37,54,55,70,56,47,49,51,50,17,67,73,66,46,69,92,49,74,46,77,93,76,39,70,44,44,54,55,43,38,52,56,38,40,33,41,67,67,45,83,57,57,57,58,57,59,8,56,61,49,34,45,56,43,70,55,42,52,49,44,54,55,59,82,45,90,42,61,40,67,49,72,43,64,46,100,83,74,43,80,73,47,76,45,73,80,40,56,51,85,60,53,64,75,59,52,49,75,72,36,74,66,48,60,65,73,74,111